Protein AF-T1A2U2-F1 (afdb_monomer_lite)

Secondary structure (DSSP, 8-state):
-PPPPP------EEEEETTTEEEEEEESBTTBS-BTTB--EEEE--

InterPro domains:
  IPR014710 RmlC-like jelly roll fold [G3DSA:2.60.120.10] (17-45)

Radius of gyration: 13.08 Å; chains: 1; bounding box: 40×25×22 Å

pLDDT: mean 94.21, std 7.07, range [57.91, 97.94]

Sequence (46 aa):
MSTRNLIRRIPGLPTSDGAGVKLTRLIGQPALDMLDPFLLLDAFGS

Structure (mmCIF, N/CA/C/O backbone):
data_AF-T1A2U2-F1
#
_entry.id   AF-T1A2U2-F1
#
loop_
_atom_site.group_PDB
_atom_site.id
_atom_site.type_symbol
_atom_site.label_atom_id
_atom_site.label_alt_id
_atom_site.label_comp_id
_atom_site.label_asym_id
_atom_site.label_entity_id
_atom_site.label_seq_id
_atom_site.pdbx_PDB_ins_code
_atom_site.Cartn_x
_atom_site.Cartn_y
_atom_site.Cartn_z
_atom_site.occupancy
_atom_site.B_iso_or_equiv
_atom_site.auth_seq_id
_atom_site.auth_comp_id
_atom_site.auth_asym_id
_atom_site.auth_atom_id
_atom_site.pdbx_PDB_model_num
ATOM 1 N N . MET A 1 1 ? -28.217 -7.686 13.374 1.00 73.25 1 MET A N 1
ATOM 2 C CA . MET A 1 1 ? -26.988 -7.264 12.666 1.00 73.25 1 MET A CA 1
ATOM 3 C C . MET A 1 1 ? -26.454 -8.461 11.899 1.00 73.25 1 MET A C 1
ATOM 5 O O . MET A 1 1 ? -26.459 -9.544 12.466 1.00 73.25 1 MET A O 1
ATOM 9 N N . SER A 1 2 ? -26.055 -8.304 10.636 1.00 89.25 2 SER A N 1
ATOM 10 C CA . SER A 1 2 ? -25.403 -9.380 9.879 1.00 89.25 2 SER A CA 1
ATOM 11 C C . SER A 1 2 ? -23.897 -9.389 10.152 1.00 89.25 2 SER A C 1
ATOM 13 O O . SER A 1 2 ? -23.262 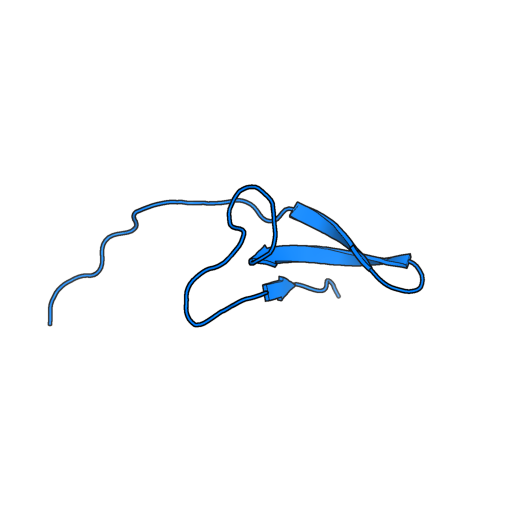-8.334 10.214 1.00 89.25 2 SER A O 1
ATOM 15 N N . THR A 1 3 ? -23.321 -10.577 10.329 1.00 94.94 3 THR A N 1
ATOM 16 C CA . THR A 1 3 ? -21.876 -10.748 10.515 1.00 94.94 3 THR A CA 1
ATOM 17 C C . THR A 1 3 ? -21.156 -10.494 9.195 1.00 94.94 3 THR A C 1
ATOM 19 O O . THR A 1 3 ? -21.529 -11.041 8.157 1.00 94.94 3 THR A O 1
ATOM 22 N N . ARG A 1 4 ? -20.118 -9.655 9.218 1.00 95.31 4 ARG A N 1
ATOM 23 C CA . ARG A 1 4 ? -19.250 -9.436 8.055 1.00 95.31 4 ARG A CA 1
ATOM 24 C C . ARG A 1 4 ? -18.242 -10.579 7.958 1.00 95.31 4 ARG A C 1
ATOM 26 O O . ARG A 1 4 ? -17.608 -10.919 8.952 1.00 95.31 4 ARG A O 1
ATOM 33 N N . ASN A 1 5 ? -18.070 -11.130 6.759 1.00 96.31 5 ASN A N 1
ATOM 34 C CA . ASN A 1 5 ? -17.072 -12.161 6.486 1.00 96.31 5 ASN A CA 1
ATOM 35 C C . ASN A 1 5 ? -15.844 -11.551 5.811 1.00 96.31 5 ASN A C 1
ATOM 37 O O . ASN A 1 5 ? -15.963 -10.675 4.953 1.00 96.31 5 ASN A O 1
ATOM 41 N N . LEU A 1 6 ? -14.664 -12.037 6.185 1.00 96.06 6 LEU A N 1
ATOM 42 C CA . LEU A 1 6 ? -13.416 -11.657 5.538 1.00 96.06 6 LEU A CA 1
ATOM 43 C C . LEU A 1 6 ? -13.316 -12.344 4.173 1.00 96.06 6 LEU A C 1
ATOM 45 O O . LEU A 1 6 ? -13.321 -13.569 4.102 1.00 96.06 6 LEU A O 1
ATOM 49 N N . ILE A 1 7 ? -13.181 -11.559 3.106 1.00 95.81 7 ILE A N 1
ATOM 50 C CA . ILE A 1 7 ? -13.107 -12.087 1.734 1.00 95.81 7 ILE A CA 1
ATOM 51 C C . ILE A 1 7 ? -11.671 -12.258 1.228 1.00 95.81 7 ILE A C 1
ATOM 53 O O . ILE A 1 7 ? -11.421 -13.081 0.353 1.00 95.81 7 ILE A O 1
ATOM 57 N N . ARG A 1 8 ? -10.716 -11.479 1.754 1.00 95.31 8 ARG A N 1
ATOM 58 C CA . ARG A 1 8 ? -9.328 -11.472 1.279 1.00 95.31 8 ARG A CA 1
ATOM 59 C C . ARG A 1 8 ? -8.385 -10.887 2.329 1.00 95.31 8 ARG A C 1
ATOM 61 O O . ARG A 1 8 ? -8.757 -9.963 3.047 1.00 95.31 8 ARG A O 1
ATOM 68 N N . ARG A 1 9 ? -7.156 -11.406 2.390 1.00 96.56 9 ARG A N 1
ATOM 69 C CA . ARG A 1 9 ? -6.021 -10.808 3.115 1.00 96.56 9 ARG A CA 1
ATOM 70 C C . ARG A 1 9 ? -4.968 -10.392 2.099 1.00 96.56 9 ARG A C 1
ATOM 72 O O . ARG A 1 9 ? -4.661 -11.168 1.199 1.00 96.56 9 ARG A O 1
ATOM 79 N N . ILE A 1 10 ? -4.444 -9.181 2.234 1.00 96.62 10 ILE A N 1
ATOM 80 C CA . ILE A 1 10 ? -3.443 -8.621 1.323 1.00 96.62 10 ILE A CA 1
ATOM 81 C C . ILE A 1 10 ? -2.322 -8.054 2.196 1.00 96.62 10 ILE A C 1
ATOM 83 O O . ILE A 1 10 ? -2.624 -7.253 3.083 1.00 96.62 10 ILE A O 1
ATOM 87 N N . PRO A 1 11 ? -1.063 -8.491 2.021 1.00 96.81 11 PRO A N 1
ATOM 88 C CA . PRO A 1 11 ? 0.054 -7.894 2.738 1.00 96.81 11 PRO A CA 1
ATOM 89 C C . PRO A 1 11 ? 0.302 -6.466 2.238 1.00 96.81 11 PRO A C 1
ATOM 91 O O . PRO A 1 11 ? -0.011 -6.126 1.096 1.00 96.81 11 PRO A O 1
ATOM 94 N N . GLY A 1 12 ? 0.878 -5.626 3.094 1.00 96.81 12 GLY A N 1
ATOM 95 C CA . GLY A 1 12 ? 1.364 -4.321 2.662 1.00 96.81 12 GLY A CA 1
ATOM 96 C C . GLY A 1 12 ? 2.592 -4.446 1.764 1.00 96.81 12 GLY A C 1
ATOM 97 O O . GLY A 1 12 ? 3.398 -5.362 1.935 1.00 96.81 12 GLY A O 1
ATOM 98 N N . LEU A 1 13 ? 2.731 -3.519 0.821 1.00 97.69 13 LEU A N 1
ATOM 99 C CA . LEU A 1 13 ? 3.861 -3.440 -0.097 1.00 97.69 13 LEU A CA 1
ATOM 100 C C . LEU A 1 13 ? 4.858 -2.380 0.398 1.00 97.69 13 LEU A C 1
ATOM 102 O O . LEU A 1 13 ? 4.500 -1.199 0.436 1.00 97.69 13 LEU A O 1
ATOM 106 N N . PRO A 1 14 ? 6.095 -2.753 0.776 1.00 97.12 14 PRO A N 1
ATOM 107 C CA . PRO A 1 14 ? 7.137 -1.781 1.082 1.00 97.12 14 PRO A CA 1
ATOM 108 C C . PRO A 1 14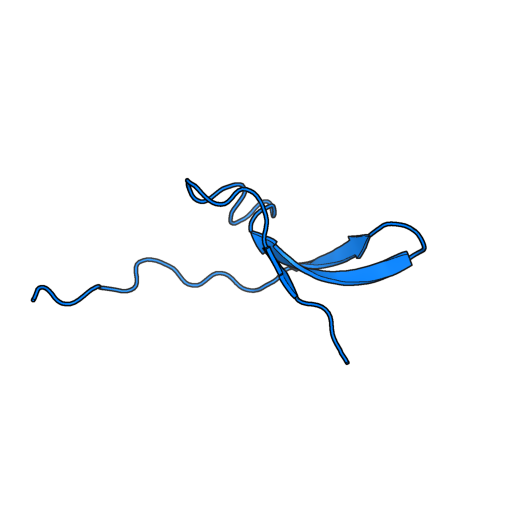 ? 7.420 -0.908 -0.141 1.00 97.12 14 PRO A C 1
ATOM 110 O O . PRO A 1 14 ? 7.664 -1.422 -1.230 1.00 97.12 14 PRO A O 1
ATOM 113 N N . THR A 1 15 ? 7.399 0.406 0.049 1.00 95.19 15 THR A N 1
ATOM 114 C CA . THR A 1 15 ? 7.563 1.392 -1.019 1.00 95.19 15 THR A CA 1
ATOM 115 C C . THR A 1 15 ? 8.382 2.575 -0.521 1.00 95.19 15 THR A C 1
ATOM 117 O O . THR A 1 15 ? 8.580 2.761 0.684 1.00 95.19 15 THR A O 1
ATOM 120 N N . SER A 1 16 ? 8.871 3.376 -1.464 1.00 95.25 16 SER A N 1
ATOM 121 C CA . SER A 1 16 ? 9.420 4.691 -1.167 1.00 95.25 16 SER A CA 1
ATOM 122 C C . SER A 1 16 ? 8.626 5.783 -1.877 1.00 95.25 16 SER A C 1
ATOM 124 O O . SER A 1 16 ? 8.190 5.583 -3.009 1.00 95.25 16 SER A O 1
ATOM 126 N N . ASP A 1 17 ? 8.445 6.917 -1.206 1.00 92.00 17 ASP A N 1
ATOM 127 C CA . ASP A 1 17 ? 7.761 8.096 -1.734 1.00 92.00 17 ASP A CA 1
ATOM 128 C C . ASP A 1 17 ? 8.636 9.353 -1.577 1.00 92.00 1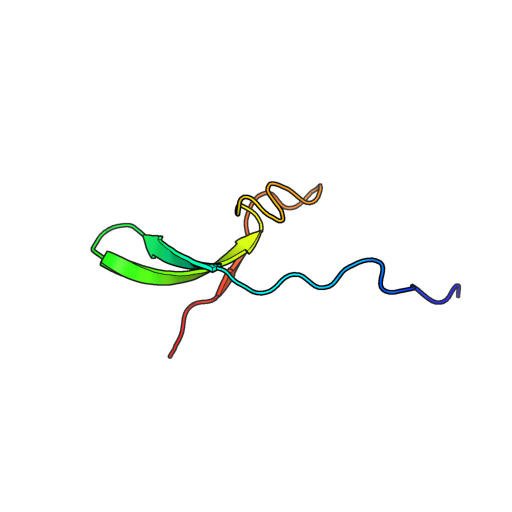7 ASP A C 1
ATOM 130 O O . ASP A 1 17 ? 9.567 9.382 -0.763 1.00 92.00 17 ASP A O 1
ATOM 134 N N . GLY A 1 18 ? 8.334 10.395 -2.353 1.00 88.81 18 GLY A N 1
ATOM 135 C CA . GLY A 1 18 ? 8.982 11.706 -2.308 1.00 88.81 18 GLY A CA 1
ATOM 136 C C . GLY A 1 18 ? 10.505 11.651 -2.146 1.00 88.81 18 GLY A C 1
ATOM 137 O O . GLY A 1 18 ? 11.211 10.978 -2.893 1.00 88.81 18 GLY A O 1
ATOM 138 N N . ALA A 1 19 ? 11.020 12.357 -1.140 1.00 93.88 19 ALA A N 1
ATOM 139 C CA . ALA A 1 19 ? 12.444 12.463 -0.812 1.00 93.88 19 ALA A CA 1
ATOM 140 C C . ALA A 1 19 ? 13.066 11.172 -0.220 1.00 93.88 19 ALA A C 1
ATOM 142 O O . ALA A 1 19 ? 13.904 11.237 0.677 1.00 93.88 19 ALA A O 1
ATOM 143 N N . GLY A 1 20 ? 12.651 9.992 -0.686 1.00 92.94 20 GLY A N 1
ATOM 144 C CA . GLY A 1 20 ? 13.161 8.701 -0.222 1.00 92.94 20 GLY A CA 1
ATOM 145 C C . GLY A 1 20 ? 12.515 8.197 1.071 1.00 92.94 20 GLY A C 1
ATOM 146 O O . GLY A 1 20 ? 13.071 7.320 1.736 1.00 92.94 20 GLY A O 1
ATOM 147 N N . VAL A 1 21 ? 11.349 8.731 1.448 1.00 94.19 21 VAL A N 1
ATOM 148 C CA . VAL A 1 21 ? 10.618 8.287 2.641 1.00 94.19 21 VAL A CA 1
ATOM 149 C C . VAL A 1 21 ? 10.185 6.846 2.429 1.00 94.19 21 VAL A C 1
ATOM 151 O O . VAL A 1 21 ? 9.609 6.522 1.394 1.00 94.19 21 VAL A O 1
ATOM 154 N N . LYS A 1 22 ? 10.471 5.973 3.396 1.00 95.25 22 LYS A N 1
ATOM 155 C CA . LYS A 1 22 ? 10.038 4.574 3.364 1.00 95.25 22 LYS A CA 1
ATOM 156 C C . LYS A 1 22 ? 8.679 4.443 4.033 1.00 95.25 22 LYS A C 1
ATOM 158 O O . LYS A 1 22 ? 8.480 4.946 5.136 1.00 95.25 22 LYS A O 1
ATOM 163 N N . LEU A 1 23 ? 7.771 3.732 3.380 1.00 96.62 23 LEU A N 1
ATOM 164 C CA . LEU A 1 23 ? 6.430 3.457 3.884 1.00 96.62 23 LEU A CA 1
ATOM 165 C C . LEU A 1 23 ? 5.958 2.074 3.435 1.00 96.62 23 LEU A C 1
ATOM 167 O O . LEU A 1 23 ? 6.596 1.412 2.615 1.00 96.62 23 LEU A O 1
ATOM 171 N N . THR A 1 24 ? 4.833 1.629 3.981 1.00 97.38 24 THR A N 1
ATOM 172 C CA . THR A 1 24 ? 4.138 0.418 3.538 1.00 97.38 24 THR A CA 1
ATOM 173 C C . THR A 1 24 ? 2.796 0.801 2.928 1.00 97.38 24 THR A C 1
ATOM 175 O O . THR A 1 24 ? 1.926 1.308 3.632 1.00 97.38 24 THR A O 1
ATOM 178 N N . ARG A 1 25 ? 2.607 0.536 1.632 1.00 97.75 25 ARG A N 1
ATOM 179 C CA . ARG A 1 25 ? 1.360 0.820 0.911 1.00 97.75 25 ARG A CA 1
ATOM 180 C C . ARG A 1 25 ? 0.365 -0.328 1.058 1.00 97.75 25 ARG A C 1
ATOM 182 O O . ARG A 1 25 ? 0.706 -1.483 0.801 1.00 97.75 25 ARG A O 1
ATOM 189 N N . LEU A 1 26 ? -0.861 -0.017 1.478 1.00 97.56 26 LEU A N 1
ATOM 190 C CA . LEU A 1 26 ? -1.948 -0.977 1.712 1.00 97.56 26 LEU A CA 1
ATOM 191 C C . LEU A 1 26 ? -3.010 -0.932 0.597 1.00 97.56 26 LEU A C 1
ATOM 193 O O . LEU A 1 26 ? -3.341 -1.989 0.058 1.00 97.56 26 LEU A O 1
ATOM 197 N N . ILE A 1 27 ? -3.496 0.262 0.229 1.00 97.94 27 ILE A N 1
ATOM 198 C CA . ILE A 1 27 ? -4.389 0.529 -0.925 1.00 97.94 27 ILE A CA 1
ATOM 199 C C . ILE A 1 27 ? -3.617 1.403 -1.925 1.00 97.94 27 ILE A C 1
ATOM 201 O O . ILE A 1 27 ? -2.851 2.265 -1.49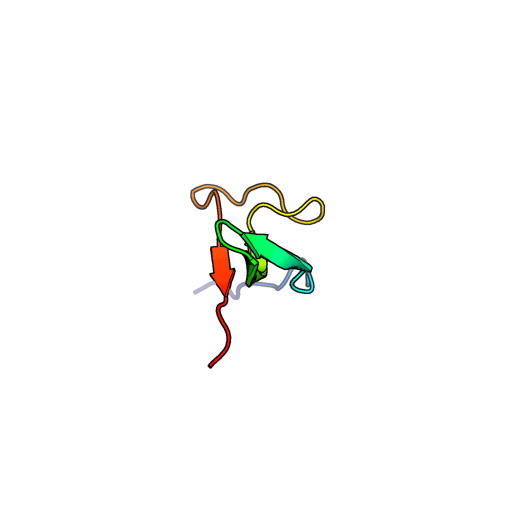4 1.00 97.94 27 ILE A O 1
ATOM 205 N N . GLY A 1 28 ? -3.792 1.185 -3.229 1.00 97.19 28 GLY A N 1
ATOM 206 C CA . GLY A 1 28 ? -2.989 1.821 -4.283 1.00 97.19 28 GLY A CA 1
ATOM 207 C C . GLY A 1 28 ? -1.776 0.984 -4.702 1.00 97.19 28 GLY A C 1
ATOM 208 O O . GLY A 1 28 ? -0.787 1.521 -5.199 1.00 97.19 28 GLY A O 1
ATOM 209 N N . GLN A 1 29 ? -1.806 -0.327 -4.438 1.00 96.75 29 GLN A N 1
ATOM 210 C CA . GLN A 1 29 ? -0.777 -1.288 -4.856 1.00 96.75 29 GLN A CA 1
ATOM 211 C C . GLN A 1 29 ? -1.346 -2.260 -5.903 1.00 96.75 29 GLN A C 1
ATOM 213 O O . GLN A 1 29 ? -2.554 -2.476 -5.911 1.00 96.75 29 GLN A O 1
ATOM 218 N N . PRO A 1 30 ? -0.526 -2.953 -6.717 1.00 96.81 30 PRO A N 1
ATOM 219 C CA . PRO A 1 30 ? -1.037 -3.849 -7.764 1.00 96.81 30 PRO A CA 1
ATOM 220 C C . PRO A 1 30 ? -2.019 -4.926 -7.269 1.00 96.81 30 PRO A C 1
ATOM 222 O O . PRO A 1 30 ? -2.918 -5.339 -7.995 1.00 96.81 30 PRO A O 1
ATOM 225 N N . ALA A 1 31 ? -1.875 -5.382 -6.019 1.00 96.75 31 ALA A N 1
ATOM 226 C CA . ALA A 1 31 ? -2.787 -6.354 -5.421 1.00 96.75 31 ALA A CA 1
ATOM 227 C C . ALA A 1 31 ? -4.137 -5.749 -4.973 1.00 96.75 31 ALA A C 1
ATOM 229 O O . ALA A 1 31 ? -5.119 -6.491 -4.869 1.00 96.75 31 ALA A O 1
ATOM 230 N N . LEU A 1 32 ? -4.192 -4.445 -4.691 1.00 97.38 32 LEU A N 1
ATOM 231 C CA . LEU A 1 32 ? -5.376 -3.686 -4.280 1.00 97.38 32 LEU A CA 1
ATOM 232 C C . LEU A 1 32 ? -5.233 -2.236 -4.756 1.00 97.38 32 LEU A C 1
ATOM 234 O O . LEU A 1 32 ? -4.771 -1.373 -4.007 1.00 97.38 32 LEU A O 1
ATOM 238 N N . ASP A 1 33 ? -5.588 -2.003 -6.016 1.00 97.00 33 ASP A N 1
ATOM 239 C CA . ASP A 1 33 ? -5.412 -0.705 -6.674 1.00 97.00 33 ASP A CA 1
ATOM 240 C C . ASP A 1 33 ? -6.331 0.366 -6.067 1.00 97.00 33 ASP A C 1
ATOM 242 O O . ASP A 1 33 ? -5.887 1.442 -5.691 1.00 97.00 33 ASP A O 1
ATOM 246 N N . MET A 1 34 ? -7.603 0.026 -5.854 1.00 97.19 34 MET A N 1
ATOM 247 C CA . MET A 1 34 ? -8.607 0.899 -5.248 1.00 97.19 34 MET A CA 1
ATOM 248 C C . MET A 1 34 ? -9.600 0.068 -4.435 1.00 97.19 34 MET A C 1
ATOM 250 O O . MET A 1 34 ? -9.868 -1.094 -4.752 1.00 97.19 34 MET A O 1
ATOM 254 N N . LEU A 1 35 ? -10.181 0.676 -3.404 1.00 96.00 35 LEU A N 1
ATOM 255 C CA . LEU A 1 35 ? -11.332 0.144 -2.688 1.00 96.00 35 LEU A CA 1
ATOM 256 C C . LEU A 1 35 ? -12.340 1.269 -2.464 1.00 96.00 35 LEU A C 1
ATOM 258 O O . LEU A 1 35 ? -12.268 1.923 -1.433 1.00 96.00 35 LEU A O 1
ATOM 262 N N . ASP A 1 36 ? -13.262 1.485 -3.403 1.00 95.56 36 ASP A N 1
ATOM 263 C CA . ASP A 1 36 ? -14.284 2.545 -3.333 1.00 95.56 36 ASP A CA 1
ATOM 264 C C . ASP A 1 36 ? -14.906 2.660 -1.919 1.00 95.56 36 ASP A C 1
ATOM 266 O O . ASP A 1 36 ? -15.404 1.652 -1.396 1.00 95.56 36 ASP A O 1
ATOM 270 N N . PRO A 1 37 ? -14.837 3.833 -1.249 1.00 96.75 37 PRO A N 1
ATOM 271 C CA . PRO A 1 37 ? -14.407 5.163 -1.732 1.00 96.75 37 PRO A CA 1
ATOM 272 C C . PRO A 1 37 ? -12.928 5.526 -1.503 1.00 96.75 37 PRO A C 1
ATOM 274 O O . PRO A 1 37 ? -12.524 6.677 -1.662 1.00 96.75 37 PRO A O 1
ATOM 277 N N . PHE A 1 38 ? -12.104 4.572 -1.093 1.00 97.94 38 PHE A N 1
ATOM 278 C CA . PHE A 1 38 ? -10.697 4.761 -0.763 1.00 97.94 38 PHE A CA 1
ATOM 279 C C . PHE A 1 38 ? -9.789 4.496 -1.966 1.00 97.94 38 PHE A C 1
ATOM 281 O O . PHE A 1 38 ? -9.746 3.396 -2.521 1.00 97.94 38 PHE A O 1
ATOM 288 N N . LEU A 1 39 ? -9.005 5.509 -2.327 1.00 97.56 39 LEU A N 1
ATOM 289 C CA . LEU A 1 39 ? -8.033 5.438 -3.419 1.00 97.56 39 LEU A CA 1
ATOM 290 C C . LEU A 1 39 ? -6.655 4.956 -2.950 1.00 97.56 39 LEU A C 1
ATOM 292 O O . LEU A 1 39 ? -5.955 4.282 -3.694 1.00 97.56 39 LEU A O 1
ATOM 296 N N . LEU A 1 40 ? -6.248 5.314 -1.731 1.00 97.50 40 LEU A N 1
ATOM 297 C CA . LEU A 1 40 ? -4.8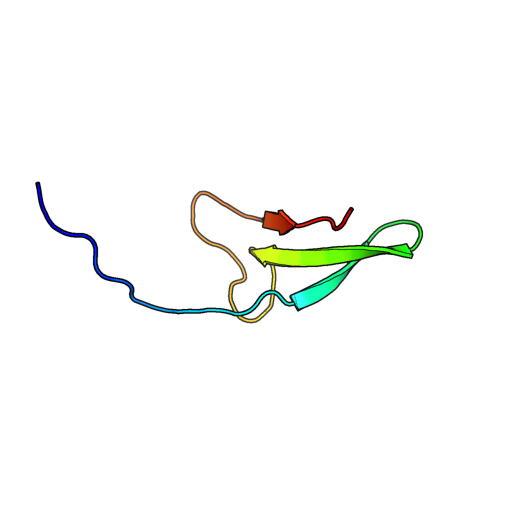95 5.076 -1.236 1.00 97.50 40 LEU A CA 1
ATOM 298 C C . LEU A 1 40 ? -4.886 4.988 0.293 1.00 97.50 40 LEU A C 1
ATOM 300 O O . LEU A 1 40 ? -5.653 5.674 0.968 1.00 97.50 40 LEU A O 1
ATOM 304 N N . LEU A 1 41 ? -4.018 4.133 0.832 1.00 97.62 41 LEU A N 1
ATOM 305 C CA . LEU A 1 41 ? -3.764 4.014 2.265 1.00 97.62 41 LEU A CA 1
ATOM 306 C C . LEU A 1 41 ? -2.310 3.599 2.467 1.00 97.62 41 LEU A C 1
ATOM 308 O O . LEU A 1 41 ? -1.928 2.502 2.057 1.00 97.62 41 LEU A O 1
ATOM 312 N N . ASP A 1 42 ? -1.546 4.446 3.146 1.00 97.31 42 ASP A N 1
ATOM 313 C CA . ASP A 1 42 ? -0.144 4.212 3.483 1.00 97.31 42 ASP A CA 1
ATOM 314 C C . ASP A 1 42 ? 0.043 4.142 5.000 1.00 97.31 42 ASP A C 1
ATOM 316 O O . ASP A 1 42 ? -0.570 4.893 5.759 1.00 97.31 42 ASP A O 1
ATOM 320 N N . ALA A 1 43 ? 0.919 3.242 5.437 1.00 96.12 43 ALA A N 1
ATOM 321 C CA . ALA A 1 43 ? 1.381 3.139 6.811 1.00 96.12 43 ALA A CA 1
ATOM 322 C C . ALA A 1 43 ? 2.852 3.565 6.888 1.00 96.12 43 ALA A C 1
ATOM 324 O O . ALA A 1 43 ? 3.717 2.995 6.217 1.00 96.12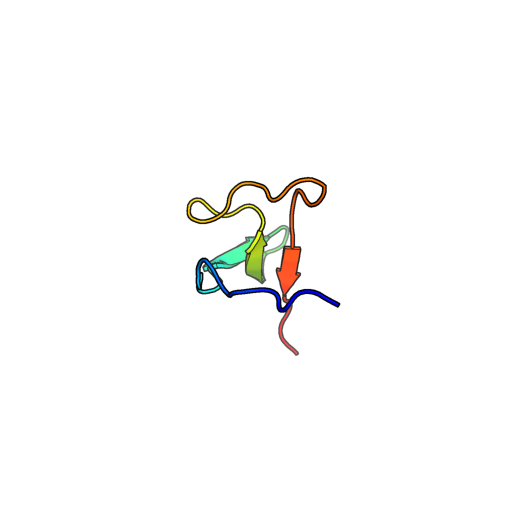 43 ALA A O 1
ATOM 325 N N . PHE A 1 44 ? 3.135 4.556 7.728 1.00 93.06 44 PHE A N 1
ATOM 326 C CA . PHE A 1 44 ? 4.486 5.027 8.021 1.00 93.06 44 PHE A CA 1
ATOM 327 C C . PHE A 1 44 ? 4.987 4.354 9.301 1.00 93.06 44 PHE A C 1
ATOM 329 O O . PHE A 1 44 ? 4.220 4.167 10.247 1.00 93.06 44 PHE A O 1
ATOM 336 N N . GLY A 1 45 ? 6.259 3.957 9.316 1.00 78.75 45 GLY A N 1
ATOM 337 C CA . GLY A 1 45 ? 6.907 3.441 10.522 1.00 78.75 45 GLY A CA 1
ATOM 338 C C . GLY A 1 45 ? 7.371 4.574 11.440 1.00 78.75 45 GLY A C 1
ATOM 339 O O . GLY A 1 45 ? 7.699 5.658 10.957 1.00 78.75 45 GLY A O 1
ATOM 340 N N . SER A 1 46 ? 7.407 4.299 12.745 1.00 57.91 46 SER A N 1
ATOM 341 C CA . SER A 1 46 ? 8.177 5.050 13.749 1.00 57.91 46 SER A CA 1
ATOM 342 C C . SER A 1 46 ? 9.587 4.494 13.880 1.00 57.91 46 SER A C 1
ATOM 344 O O . SER A 1 46 ? 9.680 3.243 13.923 1.00 57.91 46 SER A O 1
#

Organism: NCBI:txid410659

Foldseek 3Di:
DDDDDDDDDDFWDWDADDPRAIWTWDACDPVHCADVPGRTDIGHDD

=== Feature glossary ===
Legend for the data blocks above and below:

— What the protein is —

The amino-acid sequence is the protein's primary structure: the linear order of residues from the N-terminus to the C-terminus, written in one-letter code. Everything else here — the 3D coordinates, the secondary structure, the domain annotations — is ultimately a consequence of this string.

Database cross-references. InterPro integrates a dozen domain/family signature databases into unified entries with residue-range hits. GO terms attach function/process/location labels with evidence codes. CATH codes position the fold in a four-level structural taxonomy. Organism is the NCBI-taxonomy species name.

— Where its atoms are —

The mmCIF block holds the 3D Cartesian coordinates of each backbone atom (N, Cα, C, O) in ångströms. mmCIF is the PDB's canonical archive format — a tagged-loop text representation of the atomic model.

The six renders are orthographic views along the three Cartesian axes in both directions. Representation (cartoon, sticks, or surface) and color scheme (sequence-rainbow or by-chain) vary across proteins so the training set covers all the common visualization conventions.

— Local backbone conformation —

Secondary structure is the local, repeating backbone conformation. DSSP classifies it into eight states by reading the hydrogen-bond network: three helix types (H, G, I), two β types (E, B), two non-regular types (T, S), and unstructured coil (-).

SS3 is a coarse helix/strand/coil call (letters a/b/c) made by the P-SEA algorithm from inter-Cα distances and dihedrals. It is less detailed than DSSP but needs only Cα positions.

Backbone dihedral angles. Every residue except chain termini has a φ (preceding-C → N → Cα → C) and a ψ (N → Cα → C → next-N). They are reported in degrees following the IUPAC sign convention. Secondary structure is essentially a statement about which (φ, ψ) basin each residue occupies.

— Global shape and packing —

The geometric summary reports three shape descriptors. Rg (radius of gyration) measures how spread out the Cα atoms are about their centre of mass; compact globular proteins have small Rg, elongated or unfolded ones large. Cα contacts (<8 Å, |i−j|>4) count long-range residue pairs in spatial proximity — high for tightly packed folds, near zero for rods or random coil. The bounding-box extents give the protein's footprint along x, y, z in Å.

Solvent accessibility: the surface area of each residue that a 1.4 Å water probe can touch, in Å². When only backbone atoms are present the absolute values are lower than full-atom SASA (side chains contribute most of the area) and are flagged as backbone-only.

Plot images: a contact map (which residues are close in 3D, as an N×N binary image), a Ramachandran scatter (backbone torsion angles, revealing secondary-structure composition at a glance), and — for AlphaFold structures — a PAE heatmap (pairwise prediction confidence).

— Structural neighborhood —

Foldseek's 3Di representation compresses backbone geometry into a per-residue letter drawn from a learned twenty-state alphabet. It captures the tertiary interaction pattern around each residue — which residues are packed against it in space, regardless of where they are in sequence.

Structural nearest neighbors (via Foldseek easy-search vs the PDB). Reported per hit: target PDB id, E-value, and alignment TM-score. A TM-score above ~0.5 is the conventional threshold for 'same fold'.

— Confidence and disorder —

pLDDT (predicted Local Distance Difference Test) is AlphaFold's per-residue confidence score, ranging from 0 to 100. Values above 90 indicate high confidence (typically well-packed cores); 70–90 is confident; 50–70 low confidence; below 50 usually means the region is disordered or the prediction is unreliable there. AlphaFold stores pLDDT in the mmCIF B-factor column.

For experimental (PDB) structures, the B-factor (temperature factor) quantifies the positional spread of each atom in the crystal — a combination of thermal vibration and static disorder — in units of Å². High B-factors mark flexible loops or poorly resolved regions; low B-factors mark the rigid, well-ordered core.

Predicted Aligned Error (PAE) is an AlphaFold confidence matrix: entry (i, j) is the expected error in the position of residue j, in ångströms, when the prediction is superimposed on the true structure at residue i. Low PAE within a block of residues means that block is internally rigid and well-predicted; high PAE between two blocks means their relative placement is uncertain even if each block individually is confident.